Protein AF-A0A1A8SAB2-F1 (afdb_monomer_lite)

Secondary structure (DSSP, 8-state):
---S-HHHHHHHHHHHHT--EEEEE---SHHHHHHHHHHHHHHHHTT-EEEEE--SSSS-HHHHHHHTT-

Structure (mmCIF, N/CA/C/O backbone):
data_AF-A0A1A8SAB2-F1
#
_entry.id   AF-A0A1A8SAB2-F1
#
loop_
_atom_site.group_PDB
_atom_site.id
_atom_site.type_symbol
_atom_site.label_atom_id
_atom_site.label_alt_id
_atom_site.label_comp_id
_atom_site.label_asym_id
_atom_site.label_entity_id
_atom_site.label_seq_id
_atom_site.pdbx_PDB_ins_code
_atom_site.Cartn_x
_atom_site.Cartn_y
_atom_site.Cartn_z
_atom_site.occupancy
_atom_site.B_iso_or_equiv
_atom_site.auth_seq_id
_atom_site.auth_comp_id
_atom_site.auth_asym_id
_atom_site.auth_atom_id
_atom_site.pdbx_PDB_model_num
ATOM 1 N N . VAL A 1 1 ? -10.615 12.123 5.037 1.00 86.81 1 VAL A N 1
ATOM 2 C CA . VAL A 1 1 ? -9.151 12.310 4.890 1.00 86.81 1 VAL A CA 1
ATOM 3 C C . VAL A 1 1 ? -8.500 12.162 6.257 1.00 86.81 1 VAL A C 1
ATOM 5 O O . VAL A 1 1 ? -8.986 12.778 7.200 1.00 86.81 1 VAL A O 1
ATOM 8 N N . LEU A 1 2 ? -7.473 11.320 6.384 1.00 94.38 2 LEU A N 1
ATOM 9 C CA . LEU A 1 2 ? -6.733 11.091 7.634 1.00 94.38 2 LEU A CA 1
ATOM 10 C C . LEU A 1 2 ? -5.379 11.807 7.575 1.00 94.38 2 LEU A C 1
ATOM 12 O O . LEU A 1 2 ? -4.852 12.022 6.488 1.00 94.38 2 LEU A O 1
ATOM 16 N N . LYS A 1 3 ? -4.830 12.190 8.732 1.00 95.00 3 LYS A N 1
ATOM 17 C CA . LYS A 1 3 ? -3.539 12.886 8.852 1.00 95.00 3 LYS A CA 1
ATOM 18 C C . LYS A 1 3 ? -2.585 12.070 9.722 1.00 95.00 3 LYS A C 1
ATOM 20 O O . LYS A 1 3 ? -3.022 11.491 10.713 1.00 95.00 3 LYS A O 1
ATOM 25 N N . GLY A 1 4 ? -1.299 12.081 9.380 1.00 95.19 4 GLY A N 1
ATOM 26 C CA . GLY A 1 4 ? -0.246 11.355 10.096 1.00 95.19 4 GLY A CA 1
ATOM 27 C C . GLY A 1 4 ? 0.452 10.320 9.218 1.00 95.19 4 GLY A C 1
ATOM 28 O O . GLY A 1 4 ? 0.107 10.156 8.047 1.00 95.19 4 GLY A O 1
ATOM 29 N N . LYS A 1 5 ? 1.448 9.631 9.783 1.00 95.88 5 LYS A N 1
ATOM 30 C CA . LYS A 1 5 ? 2.164 8.574 9.067 1.00 95.88 5 LYS A CA 1
ATOM 31 C C . LYS A 1 5 ? 1.262 7.342 8.915 1.00 95.88 5 LYS A C 1
ATOM 33 O O . LYS A 1 5 ? 0.593 6.975 9.883 1.00 95.88 5 LYS A O 1
ATOM 38 N N . PRO A 1 6 ? 1.260 6.671 7.750 1.00 96.44 6 PRO A N 1
ATOM 39 C CA . PRO A 1 6 ? 0.487 5.448 7.530 1.00 96.44 6 PRO A CA 1
ATOM 40 C C . PRO A 1 6 ? 0.694 4.391 8.621 1.00 96.44 6 PRO A C 1
ATOM 42 O O . PRO A 1 6 ? -0.279 3.834 9.126 1.00 96.44 6 PRO A O 1
ATOM 45 N N . GLU A 1 7 ? 1.944 4.192 9.041 1.00 95.75 7 GLU A N 1
ATOM 46 C CA . GLU A 1 7 ? 2.347 3.222 10.068 1.00 95.75 7 GLU A CA 1
ATOM 47 C C . GLU A 1 7 ? 1.701 3.484 11.439 1.00 95.75 7 GLU A C 1
ATOM 49 O O . GLU A 1 7 ? 1.381 2.545 12.161 1.00 95.75 7 GLU A O 1
ATOM 54 N N . ASP A 1 8 ? 1.416 4.746 11.772 1.00 96.38 8 ASP A N 1
ATOM 55 C CA . ASP A 1 8 ? 0.793 5.122 13.048 1.00 96.38 8 ASP A CA 1
ATOM 56 C C . ASP A 1 8 ? -0.741 5.075 12.995 1.00 96.38 8 ASP A C 1
ATOM 58 O O . ASP A 1 8 ? -1.423 4.951 14.022 1.00 96.38 8 ASP A O 1
ATOM 62 N N . VAL A 1 9 ? -1.300 5.263 11.797 1.00 97.88 9 VAL A N 1
ATOM 63 C CA . VAL A 1 9 ? -2.737 5.448 11.580 1.00 97.88 9 VAL A CA 1
ATOM 64 C C . VAL A 1 9 ? -3.416 4.112 11.290 1.00 97.88 9 VAL A C 1
ATOM 66 O O . VAL A 1 9 ? -4.422 3.797 11.928 1.00 97.88 9 VAL A O 1
ATOM 69 N N . PHE A 1 10 ? -2.874 3.306 10.374 1.00 97.81 10 PHE A N 1
ATOM 70 C CA . PHE A 1 10 ? -3.518 2.074 9.909 1.00 97.81 10 PHE A CA 1
ATOM 71 C C . PHE A 1 10 ? -3.790 1.043 11.015 1.00 97.81 10 PHE A C 1
ATOM 73 O O . PHE A 1 10 ? -4.938 0.599 11.097 1.00 97.81 10 PHE A O 1
ATOM 80 N N . PRO A 1 11 ? -2.850 0.719 11.927 1.00 97.19 11 PRO A N 1
ATOM 81 C CA . PRO A 1 11 ? -3.109 -0.247 13.002 1.00 97.19 11 PRO A CA 1
ATOM 82 C C . PRO A 1 11 ? -4.315 0.129 13.873 1.00 97.19 11 PRO A C 1
ATOM 84 O O . PRO A 1 11 ? -5.136 -0.715 14.242 1.00 97.19 11 PRO A O 1
ATOM 87 N N . LYS A 1 12 ? -4.480 1.430 14.151 1.00 97.38 12 LYS A N 1
ATOM 88 C CA . LYS A 1 12 ? -5.616 1.950 14.926 1.00 97.38 12 LYS A CA 1
ATOM 89 C C . LYS A 1 12 ? -6.928 1.767 14.168 1.00 97.38 12 LYS A C 1
ATOM 91 O O . LYS A 1 12 ? -7.936 1.409 14.777 1.00 97.38 12 LYS A O 1
ATOM 96 N N . LEU A 1 13 ? -6.929 1.998 12.855 1.00 97.88 13 LEU A N 1
ATOM 97 C CA . LEU A 1 13 ? -8.121 1.833 12.022 1.00 97.88 13 LEU A CA 1
ATOM 98 C C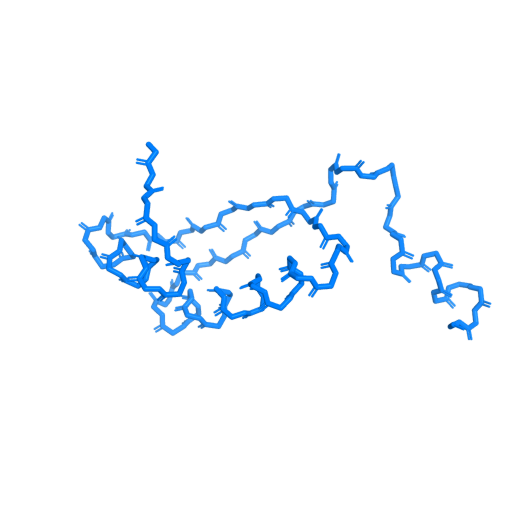 . LEU A 1 13 ? -8.507 0.372 11.832 1.00 97.88 13 LEU A C 1
ATOM 100 O O . LEU A 1 13 ? -9.697 0.073 11.885 1.00 97.88 13 LEU A O 1
ATOM 104 N N . PHE A 1 14 ? -7.537 -0.526 11.639 1.00 98.12 14 PHE A N 1
ATOM 105 C CA . PHE A 1 14 ? -7.813 -1.950 11.451 1.00 98.12 14 PHE A CA 1
ATOM 106 C C . PHE A 1 14 ? -8.659 -2.497 12.599 1.00 98.12 14 PHE A C 1
ATOM 108 O O . PHE A 1 14 ? -9.702 -3.106 12.366 1.00 98.12 14 PHE A O 1
ATOM 115 N N . THR A 1 15 ? -8.284 -2.159 13.834 1.00 96.31 15 THR A N 1
ATOM 116 C CA . THR A 1 15 ? -9.042 -2.534 15.031 1.00 96.31 15 THR A CA 1
ATOM 117 C C . THR A 1 15 ? -10.335 -1.732 15.172 1.00 96.31 15 THR A C 1
ATOM 119 O O . THR A 1 15 ? -11.406 -2.314 15.341 1.00 96.31 15 THR A O 1
ATOM 122 N N . LYS A 1 16 ? -10.268 -0.394 15.085 1.00 97.94 16 LYS A N 1
ATOM 123 C CA . LYS A 1 16 ? -11.423 0.485 15.340 1.00 97.94 16 LYS A CA 1
ATOM 124 C C . LYS A 1 16 ? -12.576 0.234 14.370 1.00 97.94 16 LYS A C 1
ATOM 126 O O . LYS A 1 16 ? -13.735 0.326 14.764 1.00 97.94 16 LYS A O 1
ATOM 131 N N . TRP A 1 17 ? -12.263 -0.048 13.111 1.00 97.94 17 TRP A N 1
ATOM 132 C CA . TRP A 1 17 ? -13.251 -0.233 12.049 1.00 97.94 17 TRP A CA 1
ATOM 133 C C . TRP A 1 17 ? -13.462 -1.697 11.670 1.00 97.94 17 TRP A C 1
ATOM 135 O O . TRP A 1 17 ? -14.280 -1.967 10.797 1.00 97.94 17 TRP A O 1
ATOM 145 N N . LYS A 1 18 ? -12.768 -2.636 12.329 1.00 97.56 18 LYS A N 1
ATOM 146 C CA . LYS A 1 18 ? -12.823 -4.074 12.018 1.00 97.56 18 LYS A CA 1
ATOM 147 C C . LYS A 1 18 ? -12.555 -4.343 10.532 1.00 97.56 18 LYS A C 1
ATOM 149 O O . LYS A 1 18 ? -13.277 -5.093 9.879 1.00 97.56 18 LYS A O 1
ATOM 154 N N . VAL A 1 19 ? -11.536 -3.675 9.993 1.00 98.19 19 VAL A N 1
ATOM 155 C CA . VAL A 1 19 ? -11.147 -3.814 8.586 1.00 98.19 19 VAL A CA 1
ATOM 156 C C . VAL A 1 19 ? -10.689 -5.248 8.340 1.00 98.19 19 VAL A C 1
ATOM 158 O O . VAL A 1 19 ? -9.953 -5.809 9.142 1.00 98.19 19 VAL A O 1
ATOM 161 N N . THR A 1 20 ? -11.099 -5.830 7.217 1.00 98.06 20 THR A N 1
ATOM 162 C CA . THR A 1 20 ? -10.659 -7.166 6.771 1.00 98.06 20 THR A CA 1
ATOM 163 C C . THR A 1 20 ? -9.882 -7.117 5.458 1.00 98.06 20 THR A C 1
ATOM 165 O O . THR A 1 20 ? -9.191 -8.073 5.095 1.00 98.06 20 THR A O 1
ATOM 168 N N . LYS A 1 21 ? -9.970 -5.992 4.739 1.00 98.31 21 LYS A N 1
ATOM 169 C CA . LYS A 1 21 ? -9.318 -5.774 3.452 1.00 98.31 21 LYS A CA 1
ATOM 170 C C . LYS A 1 21 ? -8.863 -4.324 3.303 1.00 98.31 21 LYS A C 1
ATOM 172 O O . LYS A 1 21 ? -9.644 -3.407 3.542 1.00 98.31 21 LYS A O 1
ATOM 177 N N . LEU A 1 22 ? -7.619 -4.144 2.879 1.00 98.12 22 LEU A N 1
ATOM 178 C CA . LEU A 1 22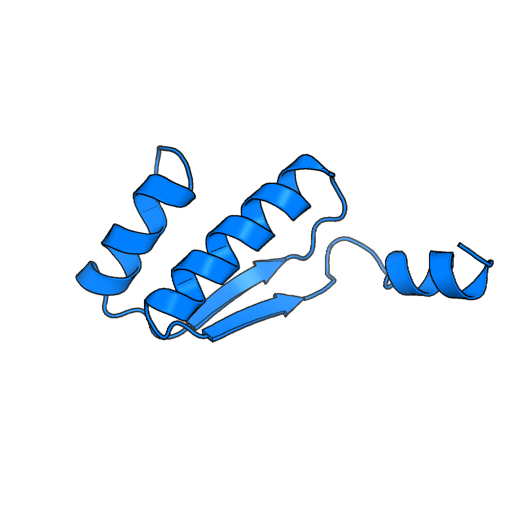 ? -7.024 -2.877 2.471 1.00 98.12 22 LEU A CA 1
ATOM 179 C C . LEU A 1 22 ? -6.655 -2.968 0.987 1.00 98.12 22 LEU A C 1
ATOM 181 O O . LEU A 1 22 ? -6.070 -3.961 0.555 1.00 98.12 22 LEU A O 1
ATOM 185 N N . THR A 1 23 ? -6.988 -1.936 0.215 1.00 97.62 23 THR A N 1
ATOM 186 C CA . THR A 1 23 ? -6.675 -1.870 -1.215 1.00 97.62 23 THR A CA 1
ATOM 187 C C . THR A 1 23 ? -6.001 -0.557 -1.581 1.00 97.62 23 THR A C 1
ATOM 189 O O . THR A 1 23 ? -6.382 0.480 -1.038 1.00 97.62 23 THR A O 1
ATOM 192 N N . TYR A 1 24 ? -5.041 -0.592 -2.503 1.00 96.50 24 TYR A N 1
ATOM 193 C CA . TYR A 1 24 ? -4.352 0.594 -3.026 1.00 96.50 24 TYR A CA 1
ATOM 194 C C . TYR A 1 24 ? -3.779 0.335 -4.430 1.00 96.50 24 TYR A C 1
ATOM 196 O O . TYR A 1 24 ? -3.808 -0.792 -4.918 1.00 96.50 24 TYR A O 1
ATOM 204 N N . GLU A 1 25 ? -3.311 1.380 -5.106 1.00 95.19 25 GLU A N 1
ATOM 205 C CA . GLU A 1 25 ? -2.631 1.265 -6.403 1.00 95.19 25 GLU A CA 1
ATOM 206 C C . GLU A 1 25 ? -1.148 0.921 -6.236 1.00 95.19 25 GLU A C 1
ATOM 208 O O . GLU A 1 25 ? -0.530 1.308 -5.248 1.00 95.19 25 GLU A O 1
ATOM 213 N N . TYR A 1 26 ? -0.572 0.204 -7.198 1.00 93.94 26 TYR A N 1
ATOM 214 C CA . TYR A 1 26 ? 0.868 -0.019 -7.247 1.00 93.94 26 TYR A CA 1
ATOM 215 C C . TYR A 1 26 ? 1.593 1.248 -7.703 1.00 93.94 26 TYR A C 1
ATOM 217 O O . TYR A 1 26 ? 1.241 1.831 -8.730 1.00 93.94 26 TYR A O 1
ATOM 225 N N . ASP A 1 27 ? 2.624 1.628 -6.955 1.00 92.12 27 ASP A N 1
ATOM 226 C CA . ASP A 1 27 ? 3.480 2.776 -7.226 1.00 92.12 27 ASP A CA 1
ATOM 227 C C . ASP A 1 27 ? 4.948 2.335 -7.158 1.00 92.12 27 ASP A C 1
ATOM 229 O O . ASP A 1 27 ? 5.393 1.739 -6.174 1.00 92.12 27 ASP A O 1
ATOM 233 N N . THR A 1 28 ? 5.694 2.624 -8.223 1.00 90.50 28 THR A N 1
ATOM 234 C CA . THR A 1 28 ? 7.096 2.234 -8.395 1.00 90.50 28 THR A CA 1
ATOM 235 C C . THR A 1 28 ? 8.080 3.166 -7.686 1.00 90.50 28 THR A C 1
ATOM 237 O O . THR A 1 28 ? 9.278 2.884 -7.653 1.00 90.50 28 THR A O 1
ATOM 240 N N . GLU A 1 29 ? 7.631 4.297 -7.130 1.00 92.75 29 GLU A N 1
ATOM 241 C CA . GLU A 1 29 ? 8.529 5.227 -6.453 1.00 92.75 29 GLU A CA 1
ATOM 242 C C . GLU A 1 29 ? 9.189 4.589 -5.213 1.00 92.75 29 GLU A C 1
ATOM 244 O O . GLU A 1 29 ? 8.513 3.972 -4.379 1.00 92.75 29 GLU A O 1
ATOM 249 N N . PRO A 1 30 ? 10.504 4.801 -4.984 1.00 93.31 30 PRO A N 1
ATOM 250 C CA . PRO A 1 30 ? 11.219 4.167 -3.874 1.00 93.31 30 PRO A CA 1
ATOM 251 C C . PRO A 1 30 ? 10.614 4.432 -2.491 1.00 93.31 30 PRO A C 1
ATOM 253 O O . PRO A 1 30 ? 10.744 3.610 -1.582 1.00 93.31 30 PRO A O 1
ATOM 256 N N . TYR A 1 31 ? 10.001 5.602 -2.292 1.00 94.81 31 TYR A N 1
ATOM 257 C CA . TYR A 1 31 ? 9.309 5.916 -1.045 1.00 94.81 31 TYR A CA 1
ATOM 258 C C . TYR A 1 31 ? 8.019 5.106 -0.897 1.00 94.81 31 TYR A C 1
ATOM 260 O O . TYR A 1 31 ? 7.816 4.495 0.156 1.00 94.81 31 TYR A O 1
ATOM 268 N N . SER A 1 32 ? 7.188 5.073 -1.940 1.00 94.38 32 SER A N 1
ATOM 269 C CA . SER A 1 32 ? 5.925 4.338 -1.957 1.00 94.38 32 SER A CA 1
ATOM 270 C C . SER A 1 32 ? 6.144 2.849 -1.718 1.00 94.38 32 SER A C 1
ATOM 272 O O . SER A 1 32 ? 5.538 2.301 -0.801 1.00 94.38 32 SER A O 1
ATOM 274 N N . LEU A 1 33 ? 7.133 2.232 -2.373 1.00 94.56 33 LEU A N 1
ATOM 275 C CA . LEU A 1 33 ? 7.494 0.829 -2.137 1.00 94.56 33 LEU A CA 1
ATOM 276 C C . LEU A 1 33 ? 7.861 0.541 -0.669 1.00 94.56 33 LEU A C 1
ATOM 278 O O . LEU A 1 33 ? 7.420 -0.456 -0.090 1.00 94.56 33 LEU A O 1
ATOM 282 N N . ARG A 1 34 ? 8.649 1.417 -0.023 1.00 96.62 34 ARG A N 1
ATOM 283 C CA . ARG A 1 34 ? 9.005 1.255 1.401 1.00 96.62 34 ARG A CA 1
ATOM 284 C C . ARG A 1 34 ? 7.789 1.402 2.311 1.00 96.62 34 ARG A C 1
ATOM 286 O O . ARG A 1 34 ? 7.610 0.591 3.220 1.00 96.62 34 ARG A O 1
ATOM 293 N N . ARG A 1 35 ? 6.965 2.422 2.063 1.00 96.75 35 ARG A N 1
ATOM 294 C CA . ARG A 1 35 ? 5.726 2.687 2.802 1.00 96.75 35 ARG A CA 1
ATOM 295 C C . ARG A 1 35 ? 4.765 1.506 2.685 1.00 96.75 35 ARG A C 1
ATOM 297 O O . ARG A 1 35 ? 4.270 1.021 3.698 1.00 96.75 35 ARG A O 1
ATOM 304 N N . ASP A 1 36 ? 4.528 1.023 1.473 1.00 96.44 36 ASP A N 1
ATOM 305 C CA . ASP A 1 36 ? 3.533 -0.009 1.189 1.00 96.44 36 ASP A CA 1
ATOM 306 C C . ASP A 1 36 ? 3.976 -1.367 1.731 1.00 96.44 36 ASP A C 1
ATOM 308 O O . ASP A 1 36 ? 3.162 -2.094 2.301 1.00 96.44 36 ASP A O 1
ATOM 312 N N . LYS A 1 37 ? 5.284 -1.662 1.705 1.00 96.69 37 LYS A N 1
ATOM 313 C CA . LYS A 1 37 ? 5.859 -2.822 2.399 1.00 96.69 37 LYS A CA 1
ATOM 314 C C . LYS A 1 37 ? 5.620 -2.769 3.912 1.00 96.69 37 LYS A C 1
ATOM 316 O O . LYS A 1 37 ? 5.225 -3.780 4.497 1.00 96.69 37 LYS A O 1
ATOM 321 N N . ALA A 1 38 ? 5.832 -1.614 4.546 1.00 97.44 38 ALA A N 1
ATOM 322 C CA . ALA A 1 38 ? 5.584 -1.440 5.979 1.00 97.44 38 ALA A CA 1
ATOM 323 C C . ALA A 1 38 ? 4.088 -1.581 6.315 1.00 97.44 38 ALA A C 1
ATOM 325 O O . ALA A 1 38 ? 3.715 -2.326 7.222 1.00 97.44 38 ALA A O 1
ATOM 326 N N . VAL A 1 39 ? 3.213 -0.942 5.534 1.00 97.44 39 VAL A N 1
ATOM 327 C CA . VAL A 1 39 ? 1.756 -1.028 5.713 1.00 97.44 39 VAL A CA 1
ATOM 328 C C . VAL A 1 39 ? 1.242 -2.450 5.484 1.00 97.44 39 VAL A C 1
ATOM 330 O O . VAL A 1 39 ? 0.396 -2.915 6.246 1.00 97.44 39 VAL A O 1
ATOM 333 N N . ALA A 1 40 ? 1.757 -3.171 4.486 1.00 97.56 40 ALA A N 1
ATOM 334 C CA . ALA A 1 40 ? 1.375 -4.556 4.226 1.00 97.56 40 ALA A CA 1
ATOM 335 C C . ALA A 1 40 ? 1.788 -5.499 5.367 1.00 97.56 40 ALA A C 1
ATOM 337 O O . ALA A 1 40 ? 1.023 -6.397 5.726 1.00 97.56 40 ALA A O 1
ATOM 338 N N . ALA A 1 41 ? 2.958 -5.276 5.977 1.00 98.00 41 ALA A N 1
ATOM 339 C CA . ALA A 1 41 ? 3.381 -6.021 7.159 1.00 98.00 41 ALA A CA 1
ATOM 340 C C . ALA A 1 41 ? 2.418 -5.797 8.337 1.00 98.00 41 ALA A C 1
ATOM 342 O O . ALA A 1 41 ? 1.908 -6.771 8.893 1.00 98.00 41 ALA A O 1
ATOM 343 N N . LEU A 1 42 ? 2.080 -4.536 8.630 1.00 97.81 42 LEU A N 1
ATOM 344 C CA . LEU A 1 42 ? 1.112 -4.174 9.672 1.00 97.81 42 LEU A CA 1
ATOM 345 C C . LEU A 1 42 ? -0.281 -4.758 9.388 1.00 97.81 42 LEU A C 1
ATOM 347 O O . LEU A 1 42 ? -0.933 -5.303 10.275 1.00 97.81 42 LEU A O 1
ATOM 351 N N . ALA A 1 43 ? -0.749 -4.692 8.142 1.00 97.94 43 ALA A N 1
ATOM 352 C CA . ALA A 1 43 ? -2.027 -5.278 7.745 1.00 97.94 43 ALA A CA 1
ATOM 353 C C . ALA A 1 43 ? -2.055 -6.790 8.014 1.00 97.94 43 ALA A C 1
ATOM 355 O O . ALA A 1 43 ? -3.000 -7.294 8.625 1.00 97.94 43 ALA A O 1
ATOM 356 N N . ARG A 1 44 ? -0.985 -7.505 7.647 1.00 97.25 44 ARG A N 1
ATOM 357 C CA . ARG A 1 44 ? -0.850 -8.945 7.889 1.00 97.25 44 ARG A CA 1
ATOM 358 C C . ARG A 1 44 ? -0.883 -9.289 9.380 1.00 97.25 44 ARG A C 1
ATOM 360 O O . ARG A 1 44 ? -1.569 -10.238 9.754 1.00 97.25 44 ARG A O 1
ATOM 367 N N . GLU A 1 45 ? -0.203 -8.519 10.228 1.00 97.31 45 GLU A N 1
ATOM 368 C CA . GLU A 1 45 ? -0.230 -8.695 11.692 1.00 97.31 45 GLU A CA 1
ATOM 369 C C . GLU A 1 45 ? -1.648 -8.561 12.265 1.00 97.31 45 GLU A C 1
ATOM 371 O O . GLU A 1 45 ? -2.041 -9.303 13.166 1.00 97.31 45 GLU A O 1
ATOM 376 N N . HIS A 1 46 ? -2.457 -7.681 11.676 1.00 97.38 46 HIS A N 1
ATOM 377 C CA . HIS A 1 46 ? -3.855 -7.466 12.044 1.00 97.38 46 HIS A CA 1
ATOM 378 C C . HIS A 1 46 ? -4.853 -8.368 11.294 1.00 97.38 46 HIS A C 1
ATOM 380 O O . HIS A 1 46 ? -6.062 -8.168 11.412 1.00 97.38 46 HIS A O 1
ATOM 386 N N . ARG A 1 47 ? -4.378 -9.381 10.550 1.00 97.81 47 ARG A N 1
ATOM 387 C CA . ARG A 1 47 ? -5.202 -10.288 9.721 1.00 97.81 47 ARG A CA 1
ATOM 388 C C . ARG A 1 47 ? -6.047 -9.558 8.666 1.00 97.81 47 ARG A C 1
ATOM 390 O O . ARG A 1 47 ? -7.132 -10.010 8.301 1.00 97.81 47 ARG A O 1
ATOM 397 N N . VAL A 1 48 ? -5.538 -8.438 8.165 1.00 98.50 48 VAL A N 1
ATOM 398 C CA . VAL A 1 48 ? -6.120 -7.665 7.068 1.00 98.50 48 VAL A CA 1
ATOM 399 C C . VAL A 1 48 ? -5.491 -8.118 5.757 1.00 98.50 48 VAL A C 1
ATOM 401 O O . VAL A 1 48 ? -4.273 -8.084 5.592 1.00 98.50 48 VAL A O 1
ATOM 404 N N . SER A 1 49 ? -6.328 -8.536 4.809 1.00 98.19 49 SER A N 1
ATOM 405 C CA . SER A 1 49 ? -5.883 -8.854 3.449 1.00 98.19 49 SER A CA 1
ATOM 406 C C . SER A 1 49 ? -5.499 -7.580 2.698 1.00 98.19 49 SER A C 1
ATOM 408 O O . SER A 1 49 ? -6.198 -6.572 2.787 1.00 98.19 49 SER A O 1
ATOM 410 N N . VAL A 1 50 ? -4.400 -7.621 1.950 1.00 98.12 50 VAL A N 1
ATOM 411 C CA . VAL A 1 50 ? -3.951 -6.497 1.124 1.00 98.12 50 VAL A CA 1
ATOM 412 C C . VAL A 1 50 ? -4.064 -6.883 -0.339 1.00 98.12 50 VAL A C 1
ATOM 414 O O . VAL A 1 50 ? -3.581 -7.942 -0.731 1.00 98.1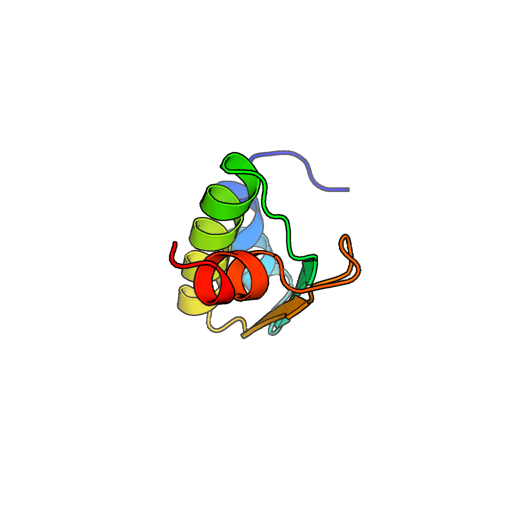2 50 VAL A O 1
ATOM 417 N N . ILE A 1 51 ? -4.705 -6.030 -1.134 1.00 97.50 51 ILE A N 1
ATOM 418 C CA . ILE A 1 51 ? -4.775 -6.178 -2.588 1.00 97.50 51 ILE A CA 1
ATOM 419 C C . ILE A 1 51 ? -4.300 -4.874 -3.208 1.00 97.50 51 ILE A C 1
ATOM 421 O O . ILE A 1 51 ? -4.913 -3.834 -2.983 1.00 97.50 51 ILE A O 1
ATOM 425 N N . TYR A 1 52 ? -3.249 -4.936 -4.013 1.00 95.44 52 TYR A N 1
ATOM 426 C CA . TYR A 1 52 ? -2.844 -3.820 -4.856 1.00 95.44 52 TYR A CA 1
ATOM 427 C C . TYR A 1 52 ? -2.948 -4.199 -6.329 1.00 95.44 52 TYR A C 1
ATOM 429 O O . TYR A 1 52 ? -2.973 -5.383 -6.668 1.00 95.44 52 TYR A O 1
ATOM 437 N N . GLN A 1 53 ? -3.088 -3.194 -7.188 1.00 95.44 53 GLN A N 1
ATOM 438 C CA . GLN A 1 53 ? -3.205 -3.373 -8.633 1.00 95.44 53 GLN A CA 1
ATOM 439 C C . GLN A 1 53 ? -2.347 -2.354 -9.367 1.00 95.44 53 GLN A C 1
ATOM 441 O O . GLN A 1 53 ? -2.259 -1.198 -8.954 1.00 95.44 53 GLN A O 1
ATOM 446 N N . ILE A 1 54 ? -1.747 -2.789 -10.470 1.00 94.94 54 ILE A N 1
ATOM 447 C CA . ILE A 1 54 ? -1.010 -1.914 -11.378 1.00 94.94 54 ILE A CA 1
ATOM 448 C C . ILE A 1 54 ? -2.040 -1.152 -12.206 1.00 94.94 54 ILE A C 1
ATOM 450 O O . ILE A 1 54 ? -2.761 -1.738 -13.011 1.00 94.94 54 ILE A O 1
ATOM 454 N N . SER A 1 55 ? -2.156 0.147 -11.942 1.00 92.94 55 SER A N 1
ATOM 455 C CA . SER A 1 55 ? -3.142 1.018 -12.595 1.00 92.94 55 SER A CA 1
ATOM 456 C C . SER A 1 55 ? -2.577 2.359 -13.045 1.00 92.94 55 SER A C 1
ATOM 458 O O . SER A 1 55 ? -3.184 3.009 -13.892 1.00 92.94 55 SER A O 1
ATOM 460 N N . HIS A 1 56 ? -1.437 2.784 -12.494 1.00 89.06 56 HIS A N 1
ATOM 461 C CA . HIS A 1 56 ? -0.777 4.026 -12.895 1.00 89.06 56 HIS A CA 1
ATOM 462 C C . HIS A 1 56 ? 0.003 3.874 -14.210 1.00 89.06 56 HIS A C 1
ATOM 464 O O . HIS A 1 56 ? 0.185 4.831 -14.959 1.00 89.06 56 HIS A O 1
ATOM 470 N N . THR A 1 57 ? 0.447 2.655 -14.511 1.00 92.69 57 THR A N 1
ATOM 471 C CA . THR A 1 57 ? 1.227 2.313 -15.699 1.00 92.69 57 THR A CA 1
ATOM 472 C C . THR A 1 57 ? 0.435 1.344 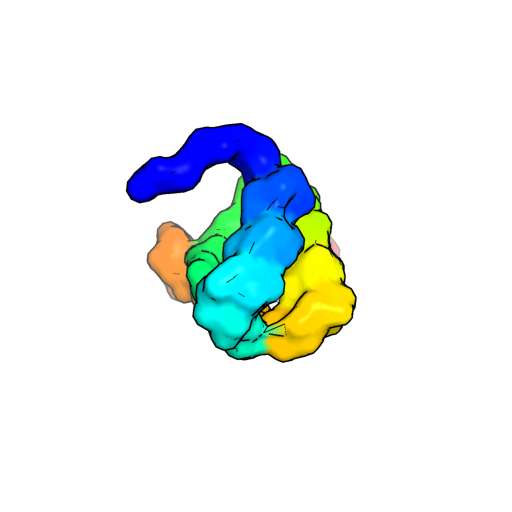-16.572 1.00 92.69 57 THR A C 1
ATOM 474 O O . THR A 1 57 ? -0.368 0.554 -16.079 1.00 92.69 57 THR A O 1
ATOM 477 N N . LEU A 1 58 ? 0.654 1.392 -17.890 1.00 94.19 58 LEU A N 1
ATOM 478 C CA . LEU A 1 58 ? 0.002 0.470 -18.834 1.00 94.19 58 LEU A CA 1
ATOM 479 C C . LEU A 1 58 ? 0.487 -0.978 -18.679 1.00 94.19 58 LEU A C 1
ATOM 481 O O . LEU A 1 58 ? -0.227 -1.912 -19.035 1.00 94.19 58 LEU A O 1
ATOM 485 N N . TYR A 1 59 ? 1.708 -1.146 -18.173 1.00 93.06 59 TYR A N 1
ATOM 486 C CA . TYR A 1 59 ? 2.380 -2.427 -18.020 1.00 93.06 59 TYR A CA 1
ATOM 487 C C . TYR A 1 59 ? 2.996 -2.549 -16.630 1.00 93.06 59 TYR A C 1
ATOM 489 O O . TYR A 1 59 ? 3.254 -1.546 -15.958 1.00 93.06 59 TYR A O 1
ATOM 497 N N . ASP A 1 60 ? 3.271 -3.789 -16.243 1.00 93.00 60 ASP A N 1
ATOM 498 C CA . ASP A 1 60 ? 4.116 -4.108 -15.100 1.00 93.00 60 ASP A CA 1
ATOM 499 C C . ASP A 1 60 ? 5.574 -3.761 -15.431 1.00 93.00 60 ASP A C 1
ATOM 501 O O . ASP A 1 60 ? 6.198 -4.394 -16.286 1.00 93.00 60 ASP A O 1
ATOM 505 N N . ILE A 1 61 ? 6.085 -2.702 -14.799 1.00 92.56 61 ILE A N 1
ATOM 506 C CA . ILE A 1 61 ? 7.437 -2.195 -15.054 1.00 92.56 61 ILE A CA 1
ATOM 507 C C . ILE A 1 61 ? 8.492 -3.180 -14.546 1.00 92.56 61 ILE A C 1
ATOM 509 O O . ILE A 1 61 ? 9.501 -3.363 -15.224 1.00 92.56 61 ILE A O 1
ATOM 513 N N . ASP A 1 62 ? 8.257 -3.843 -13.411 1.00 91.44 62 ASP A N 1
ATOM 514 C CA . ASP A 1 62 ? 9.224 -4.787 -12.841 1.00 91.44 62 ASP A CA 1
ATOM 515 C C . ASP A 1 62 ? 9.416 -5.977 -13.780 1.00 91.44 62 ASP A C 1
ATOM 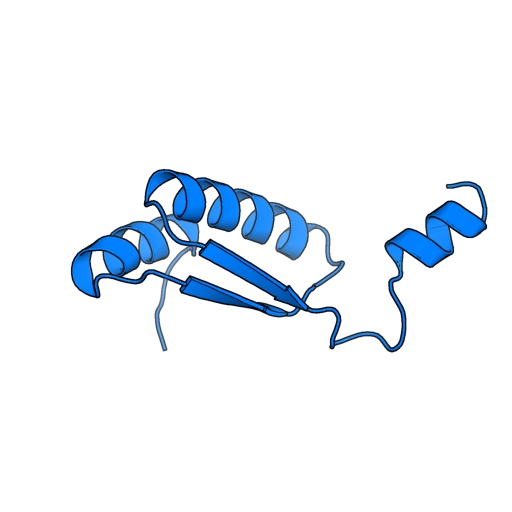517 O O . ASP A 1 62 ? 10.545 -6.383 -14.061 1.00 91.44 62 ASP A O 1
ATOM 521 N N . ARG A 1 63 ? 8.315 -6.457 -14.369 1.00 94.25 63 ARG A N 1
ATOM 522 C CA . ARG A 1 63 ? 8.362 -7.491 -15.404 1.00 94.25 63 ARG A CA 1
ATOM 523 C C . ARG A 1 63 ? 9.153 -7.047 -16.640 1.00 94.25 63 ARG A C 1
ATOM 525 O O . ARG A 1 63 ? 9.942 -7.825 -17.167 1.00 94.25 63 ARG A O 1
ATOM 532 N N . ILE A 1 64 ? 8.950 -5.817 -17.121 1.00 94.56 64 ILE A N 1
ATOM 533 C CA . ILE A 1 64 ? 9.686 -5.293 -18.287 1.00 94.56 64 ILE A CA 1
ATOM 534 C C . ILE A 1 64 ? 11.192 -5.214 -17.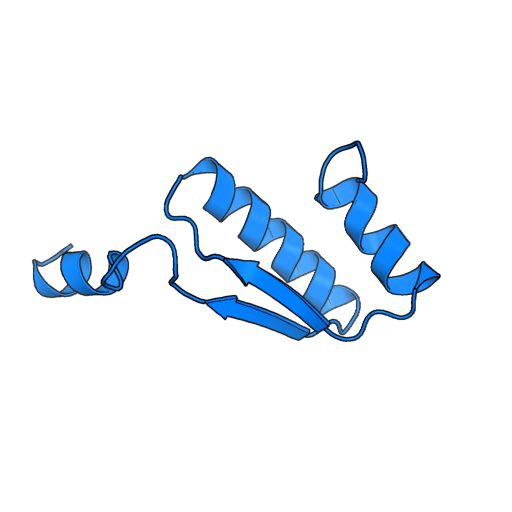996 1.00 94.56 64 ILE A C 1
ATOM 536 O O . ILE A 1 64 ? 11.999 -5.511 -18.875 1.00 94.56 64 ILE A O 1
ATOM 540 N N . ILE A 1 65 ? 11.583 -4.806 -16.787 1.00 93.94 65 ILE A N 1
ATOM 541 C CA . ILE A 1 65 ? 12.994 -4.739 -16.379 1.00 93.94 65 ILE A CA 1
ATOM 542 C C . ILE A 1 65 ? 13.606 -6.144 -16.342 1.00 93.94 65 ILE A C 1
ATOM 544 O O . ILE A 1 65 ? 14.677 -6.365 -16.909 1.00 93.94 65 ILE A O 1
ATOM 548 N N . GLU A 1 66 ? 12.903 -7.110 -15.747 1.00 96.00 66 GLU A N 1
ATOM 549 C CA . GLU A 1 66 ? 13.339 -8.508 -15.692 1.00 96.00 66 GLU A CA 1
ATOM 550 C C . GLU A 1 66 ? 13.529 -9.107 -17.097 1.00 96.00 66 GLU A C 1
ATOM 552 O O . GLU A 1 66 ? 14.563 -9.718 -17.374 1.00 96.00 66 GLU A O 1
ATOM 557 N N . GLU A 1 67 ? 12.590 -8.860 -18.019 1.00 96.25 67 GLU A N 1
ATOM 558 C CA . GLU A 1 67 ? 12.685 -9.301 -19.420 1.00 96.25 67 GLU A CA 1
ATOM 559 C C . GLU A 1 67 ? 13.891 -8.684 -20.166 1.00 96.25 67 GLU A C 1
ATOM 561 O O . GLU A 1 67 ? 14.360 -9.261 -21.149 1.00 96.25 67 GLU A O 1
ATOM 566 N N . ASN A 1 68 ? 14.438 -7.558 -19.690 1.00 95.44 68 ASN A N 1
ATOM 567 C CA . ASN A 1 68 ? 15.620 -6.894 -20.256 1.00 95.44 68 ASN A CA 1
ATOM 568 C C . ASN A 1 68 ? 16.942 -7.222 -19.535 1.00 95.44 68 ASN A C 1
ATOM 570 O O . ASN A 1 68 ? 17.978 -6.654 -19.885 1.00 95.44 68 ASN A O 1
ATOM 574 N N . GLY A 1 69 ? 16.942 -8.157 -18.580 1.00 93.06 69 GLY A N 1
ATOM 575 C CA . GLY A 1 69 ? 18.165 -8.640 -17.930 1.00 93.06 69 GLY A CA 1
ATOM 576 C C . GLY A 1 69 ? 18.533 -7.965 -16.607 1.00 93.06 69 GLY A C 1
ATOM 577 O O . GLY A 1 69 ? 19.631 -8.225 -16.113 1.00 93.06 69 GLY A O 1
ATOM 578 N N . GLY A 1 70 ? 17.618 -7.188 -16.015 1.00 80.62 70 GLY A N 1
ATOM 579 C CA . GLY A 1 70 ? 17.788 -6.581 -14.688 1.00 80.62 70 GLY A CA 1
ATOM 580 C C . GLY A 1 70 ? 18.353 -5.169 -14.706 1.00 80.62 70 GLY A C 1
ATOM 581 O O . GLY A 1 70 ? 19.461 -4.967 -15.247 1.00 80.62 70 GLY A O 1
#

InterPro domains:
  IPR002081 Cryptochrome/DNA photolyase class 1 [PTHR11455] (1-69)
  IPR006050 DNA photolyase, N-terminal [PF00875] (1-67)
  IPR006050 DNA photolyase, N-terminal [PS51645] (1-58)
  IPR014729 Rossmann-like alpha/beta/alpha sandwich fold [G3DSA:3.40.50.620] (1-55)
  IPR036155 Cryptochrome/photolyase, N-terminal domain superfamily [SSF52425] (1-70)

Foldseek 3Di:
DDDDQLLVPVLVCCVVVVAQEDEDEDDPDPVCVVSVVSNCVSCVVSNHHYDYYHDVDPDDVVVVVVVVPD

Organism: NCBI:txid451742

Radius of gyration: 14.17 Å; chains: 1; bounding box: 31×23×36 Å

pLDDT: mean 95.48, std 2.97, range [80.62, 98.5]

Sequence (70 aa):
VLKGKPEDVFPKLFTKWKVTKLTYEYDTEPYSLRRDKAVAALAREHRVSVIYQISHTLYDIDRIIEENGG